Protein AF-A0AAJ1QYY1-F1 (afdb_monomer_lite)

Foldseek 3Di:
DVVVVVVVVVVVVVVVVVLVDDQQADFVQAWAKKAKLDFDDDVPLT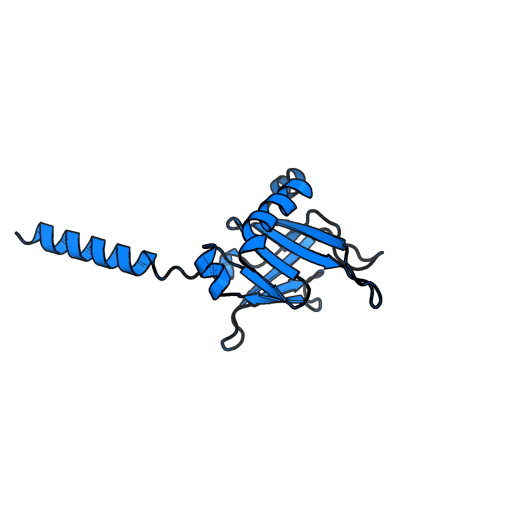ARIWTKGWDQPPNWTWMWIGRDVVHDTDIWTWDPVLCSVVVHTWTHDPFKIWTDPDSFKIKMWGFADDPPDPGGDIFMMMIGPDPVVSVVDDRVNSVVVVVVCVVVD

Sequence (153 aa):
MMKLKGLLLVLFVCALNAKAQDYFPKSDVFDGKYYSLNKMGNPGQEVKEVFLAAGSPGTTKMMTLSLTEGGMPAYFVFDEAISKKVKKAVFRNRMSMVFMYDKNSLVMVREKKERNQAEGETLVDFFSKDKAKVAAMTKEKAMEYATQYAGEF

pLDDT: mean 86.25, std 12.8, range [51.44, 98.19]

Organism: NCBI:txid985043

Structure (mmCIF, N/CA/C/O backbone):
data_AF-A0AAJ1QYY1-F1
#
_entry.id   AF-A0AAJ1QYY1-F1
#
loop_
_atom_site.group_PDB
_atom_site.id
_atom_site.type_symbol
_atom_site.label_atom_id
_atom_site.label_alt_id
_atom_site.label_comp_id
_atom_site.label_asym_id
_atom_site.label_entity_id
_atom_site.label_seq_id
_atom_site.pdbx_PDB_ins_code
_atom_site.Cartn_x
_atom_site.Cartn_y
_atom_site.Cartn_z
_atom_site.occupancy
_atom_site.B_iso_or_equiv
_atom_site.auth_seq_id
_atom_site.auth_comp_id
_atom_site.auth_asym_id
_atom_site.auth_atom_id
_atom_site.pdbx_PDB_model_num
ATOM 1 N N . MET A 1 1 ? -42.751 -4.312 30.466 1.00 51.44 1 MET A N 1
ATOM 2 C CA . MET A 1 1 ? -41.850 -3.138 30.326 1.00 51.44 1 MET A CA 1
ATOM 3 C C . MET A 1 1 ? -40.340 -3.458 30.266 1.00 51.44 1 MET A C 1
ATOM 5 O O . MET A 1 1 ? -39.580 -2.566 29.917 1.00 51.44 1 MET A O 1
ATOM 9 N N . MET A 1 2 ? -39.870 -4.692 30.536 1.00 53.22 2 MET A N 1
ATOM 10 C CA . MET A 1 2 ? -38.427 -5.041 30.501 1.00 53.22 2 MET A CA 1
ATOM 11 C C . MET A 1 2 ? -37.807 -5.159 29.093 1.00 53.22 2 MET A C 1
ATOM 13 O O . MET A 1 2 ? -36.621 -4.891 28.935 1.00 53.22 2 MET A O 1
ATOM 17 N N . LYS A 1 3 ? -38.589 -5.501 28.057 1.00 57.25 3 LYS A N 1
ATOM 18 C CA . LYS A 1 3 ? -38.065 -5.713 26.690 1.00 57.25 3 LYS A CA 1
ATOM 19 C C . LYS A 1 3 ? -37.538 -4.434 26.019 1.00 57.25 3 LYS A C 1
ATOM 21 O O . LYS A 1 3 ? -36.558 -4.497 25.287 1.00 57.25 3 LYS A O 1
ATOM 26 N N . LEU A 1 4 ? -38.142 -3.276 26.307 1.00 64.25 4 LEU A N 1
ATOM 27 C CA . LEU A 1 4 ? -37.754 -1.998 25.696 1.00 64.25 4 LEU A CA 1
ATOM 28 C C . LEU A 1 4 ? -36.453 -1.441 26.299 1.00 64.25 4 LEU A C 1
ATOM 30 O O . LEU A 1 4 ? -35.604 -0.943 25.569 1.00 64.25 4 LEU A O 1
ATOM 34 N N . LYS A 1 5 ? -36.263 -1.594 27.620 1.00 64.88 5 LYS A N 1
ATOM 35 C CA . LYS A 1 5 ? -35.036 -1.175 28.322 1.00 64.88 5 LYS A CA 1
ATOM 36 C C . LYS A 1 5 ? -33.818 -2.008 27.901 1.00 64.88 5 LYS A C 1
ATOM 38 O O . LYS A 1 5 ? -32.745 -1.447 27.715 1.00 64.88 5 LYS A O 1
ATOM 43 N N . GLY A 1 6 ? -33.995 -3.317 27.697 1.00 68.06 6 GLY A N 1
ATOM 44 C CA . GLY A 1 6 ? -32.934 -4.197 27.192 1.00 68.06 6 GLY A CA 1
ATOM 45 C C . GLY A 1 6 ? -32.531 -3.879 25.749 1.00 68.06 6 GLY A C 1
ATOM 46 O O . GLY A 1 6 ? -31.345 -3.813 25.448 1.00 68.06 6 GLY A O 1
ATOM 47 N N . LEU A 1 7 ? -33.503 -3.600 24.873 1.00 75.31 7 LEU A N 1
ATOM 48 C CA . LEU A 1 7 ? -33.235 -3.221 23.482 1.00 75.31 7 LEU A CA 1
ATOM 49 C C . LEU A 1 7 ? -32.496 -1.874 23.376 1.00 75.31 7 LEU A C 1
ATOM 51 O O . LEU A 1 7 ? -31.548 -1.753 22.606 1.00 75.31 7 LEU A O 1
ATOM 55 N N . LEU A 1 8 ? -32.883 -0.884 24.189 1.00 74.12 8 LEU A N 1
ATOM 56 C CA . LEU A 1 8 ? -32.192 0.408 24.285 1.00 74.12 8 LEU A CA 1
ATOM 57 C C . LEU A 1 8 ? -30.752 0.262 24.787 1.00 74.12 8 LEU A C 1
ATOM 59 O O . LEU A 1 8 ? -29.864 0.928 24.264 1.00 74.12 8 LEU A O 1
ATOM 63 N N . LEU A 1 9 ? -30.503 -0.636 25.745 1.00 73.81 9 LEU A N 1
ATOM 64 C CA . LEU A 1 9 ? -29.155 -0.913 26.240 1.00 73.81 9 LEU A CA 1
ATOM 65 C C . LEU A 1 9 ? -28.275 -1.552 25.154 1.00 73.81 9 LEU A C 1
ATOM 67 O O . LEU A 1 9 ? -27.138 -1.131 24.970 1.00 73.81 9 LEU A O 1
ATOM 71 N N . VAL A 1 10 ? -28.808 -2.510 24.388 1.00 73.00 10 VAL A N 1
ATOM 72 C CA . VAL A 1 10 ? -28.089 -3.132 23.262 1.00 73.00 10 VAL A CA 1
ATOM 73 C C . VAL A 1 10 ? -27.760 -2.099 22.182 1.00 73.00 10 VAL A C 1
ATOM 75 O O . VAL A 1 10 ? -26.616 -2.019 21.744 1.00 73.00 10 VAL A O 1
ATOM 78 N N . LEU A 1 11 ? -28.719 -1.248 21.805 1.00 71.38 11 LEU A N 1
ATOM 79 C CA . LEU A 1 11 ? -28.498 -0.180 20.823 1.00 71.38 11 LEU A CA 1
ATOM 80 C C . LEU A 1 11 ? -27.462 0.847 21.303 1.00 71.38 11 LEU A C 1
ATOM 82 O O . LEU A 1 11 ? -26.628 1.292 20.515 1.00 71.38 11 LEU A O 1
ATOM 86 N N . PHE A 1 12 ? -27.471 1.185 22.594 1.00 67.50 12 PHE A N 1
ATOM 87 C CA . PHE A 1 12 ? -26.507 2.111 23.186 1.00 67.50 12 PHE A CA 1
ATOM 88 C C . PHE A 1 12 ? -25.087 1.523 23.214 1.00 67.50 12 PHE A C 1
ATOM 90 O O . PHE A 1 12 ? -24.129 2.201 22.845 1.00 67.50 12 PHE A O 1
ATOM 97 N N . VAL A 1 13 ? -24.942 0.237 23.553 1.00 66.19 13 VAL A N 1
ATOM 98 C CA . VAL A 1 13 ? -23.651 -0.470 23.512 1.00 66.19 13 VAL A CA 1
ATOM 99 C C . VAL A 1 13 ? -23.140 -0.607 22.071 1.00 66.19 13 VAL A C 1
ATOM 101 O O . VAL A 1 13 ? -21.954 -0.392 21.825 1.00 66.19 13 VAL A O 1
ATOM 104 N N . CYS A 1 14 ? -24.006 -0.879 21.091 1.00 62.50 14 CYS A N 1
ATOM 105 C CA . CYS A 1 14 ? -23.619 -0.899 19.676 1.00 62.50 14 CYS A CA 1
ATOM 106 C C . CYS A 1 14 ? -23.163 0.484 19.173 1.00 62.50 14 CYS A C 1
ATOM 108 O O . CYS A 1 14 ? -22.160 0.577 18.466 1.00 62.50 14 CYS A O 1
ATOM 110 N N . ALA A 1 15 ? -23.850 1.561 19.568 1.00 61.47 15 ALA A N 1
ATOM 111 C CA . ALA A 1 15 ? -23.500 2.926 19.173 1.00 61.47 15 ALA A CA 1
ATOM 112 C C . ALA A 1 15 ? -22.154 3.393 19.759 1.00 61.47 15 ALA A C 1
ATOM 114 O O . ALA A 1 15 ? -21.386 4.069 19.072 1.00 61.47 15 ALA A O 1
ATOM 115 N N . LEU A 1 16 ? -21.840 3.001 21.000 1.00 58.69 16 LEU A N 1
ATOM 116 C CA . LEU A 1 16 ? -20.556 3.302 21.643 1.00 58.69 16 LEU A CA 1
ATOM 117 C C . LEU A 1 16 ? -19.394 2.530 21.001 1.00 58.69 16 LEU A C 1
ATOM 119 O O . LEU A 1 16 ? -18.337 3.109 20.755 1.00 58.69 16 LEU A O 1
ATOM 123 N N . ASN A 1 17 ? -19.595 1.254 20.652 1.00 56.62 17 ASN A N 1
ATOM 124 C CA . ASN A 1 17 ? -18.560 0.447 19.995 1.00 56.62 17 ASN A CA 1
ATOM 125 C C . ASN A 1 17 ? -18.287 0.884 18.546 1.00 56.62 17 ASN A C 1
ATOM 127 O O . ASN A 1 17 ? -17.149 0.808 18.092 1.00 56.62 17 ASN A O 1
ATOM 131 N N . ALA A 1 18 ? -19.281 1.432 17.837 1.00 55.34 18 ALA A N 1
ATOM 132 C CA . ALA A 1 18 ? -19.076 1.993 16.498 1.00 55.34 18 ALA A CA 1
ATOM 133 C C . ALA A 1 18 ? -18.112 3.200 16.482 1.00 55.34 18 ALA A C 1
ATOM 135 O O . ALA A 1 18 ? -17.517 3.507 15.451 1.00 55.34 18 ALA A O 1
ATOM 136 N N . LYS A 1 19 ? -17.935 3.893 17.618 1.00 54.44 19 LYS A N 1
ATOM 137 C CA . LYS A 1 19 ? -17.009 5.032 17.758 1.00 54.44 19 LYS A CA 1
ATOM 138 C C . LYS A 1 19 ? -15.573 4.618 18.102 1.00 54.44 19 LYS A C 1
ATOM 140 O O . LYS A 1 19 ? -14.675 5.441 17.950 1.00 54.44 19 LYS A O 1
ATOM 145 N N . ALA A 1 20 ? -15.348 3.369 18.510 1.00 60.34 20 ALA A N 1
ATOM 146 C CA . ALA A 1 20 ? -14.035 2.824 18.861 1.00 60.34 20 ALA A CA 1
ATOM 147 C C . ALA A 1 20 ? -13.423 1.978 17.729 1.00 60.34 20 ALA A C 1
ATOM 149 O O . ALA A 1 20 ? -12.665 1.045 17.985 1.00 60.34 20 ALA A O 1
ATOM 150 N N . GLN A 1 21 ? -13.772 2.270 16.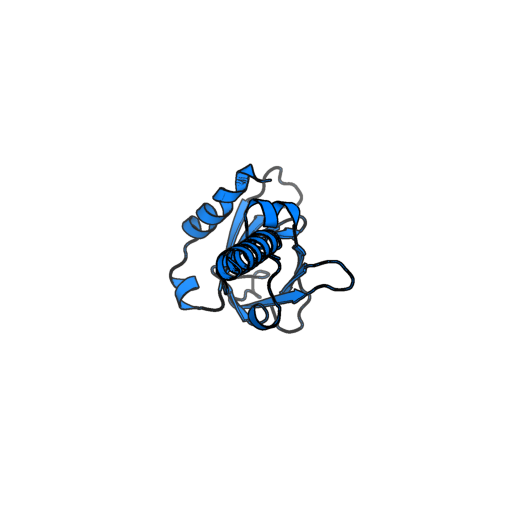471 1.00 70.69 21 GLN A N 1
ATOM 151 C CA . GLN A 1 21 ? -13.222 1.547 15.330 1.00 70.69 21 GLN A CA 1
ATOM 152 C C . GLN A 1 21 ? -11.710 1.797 15.227 1.00 70.69 21 GLN A C 1
ATOM 154 O O . GLN A 1 21 ? -11.273 2.903 14.906 1.00 70.69 21 GLN A O 1
ATOM 159 N N . ASP A 1 22 ? -10.917 0.760 15.505 1.00 83.38 22 ASP A N 1
ATOM 160 C CA . ASP A 1 22 ? -9.484 0.751 15.225 1.00 83.38 22 ASP A CA 1
ATOM 161 C C . ASP A 1 22 ? -9.288 0.546 13.722 1.00 83.38 22 ASP A C 1
ATOM 163 O O . ASP A 1 22 ? -9.679 -0.478 13.160 1.00 83.38 22 ASP A O 1
ATOM 167 N N . TYR A 1 23 ? -8.730 1.555 13.059 1.00 90.94 23 TYR A N 1
ATOM 168 C CA . TYR A 1 23 ? -8.451 1.505 11.625 1.00 90.94 23 TYR A CA 1
ATOM 169 C C . TYR A 1 23 ? -7.124 0.815 11.312 1.00 90.94 23 TYR A C 1
ATOM 171 O O . TYR A 1 23 ? -6.824 0.603 10.140 1.00 90.94 23 TYR A O 1
ATOM 179 N N . PHE A 1 24 ? -6.330 0.464 12.326 1.00 93.00 24 PHE A N 1
ATOM 180 C CA . PHE A 1 24 ? -5.107 -0.293 12.119 1.00 93.00 24 PHE A CA 1
ATOM 181 C C . PHE A 1 24 ? -5.437 -1.711 11.618 1.00 93.00 24 PHE A C 1
ATOM 183 O O . PHE A 1 24 ? -6.282 -2.390 12.211 1.00 93.00 24 PHE A O 1
ATOM 190 N N . PRO A 1 25 ? -4.814 -2.177 10.522 1.00 92.06 25 PRO A N 1
ATOM 191 C CA . PRO A 1 25 ? -5.124 -3.479 9.959 1.00 92.06 25 PRO A CA 1
ATOM 192 C C . PRO A 1 25 ? -4.613 -4.605 10.863 1.00 92.06 25 PRO A C 1
ATOM 194 O O . PRO A 1 25 ? -3.576 -4.490 11.516 1.00 92.06 25 PRO A O 1
ATOM 197 N N . LYS A 1 26 ? -5.344 -5.721 10.880 1.00 89.44 26 LYS A N 1
ATOM 198 C CA . LYS A 1 26 ? -4.917 -6.938 11.576 1.00 89.44 26 LYS A CA 1
ATOM 199 C C . LYS A 1 26 ? -3.928 -7.712 10.705 1.00 89.44 26 LYS A C 1
ATOM 201 O O . LYS A 1 26 ? -4.184 -7.897 9.513 1.00 89.44 26 LYS A O 1
ATOM 206 N N . SER A 1 27 ? -2.820 -8.150 11.296 1.00 87.12 27 SER A N 1
ATOM 207 C CA . SER A 1 27 ? -1.704 -8.789 10.585 1.00 87.12 27 SER A CA 1
ATOM 208 C C . SER A 1 27 ? -2.099 -10.085 9.873 1.00 87.12 27 SER A C 1
ATOM 210 O O . SER A 1 27 ? -1.693 -10.308 8.739 1.00 87.12 27 SER A O 1
ATOM 212 N N . ASP A 1 28 ? -2.968 -10.899 10.474 1.00 87.38 28 ASP A N 1
ATOM 213 C CA . ASP A 1 28 ? -3.480 -12.157 9.908 1.00 87.38 28 ASP A CA 1
ATOM 214 C C . ASP A 1 28 ? -4.144 -11.994 8.529 1.00 87.38 28 ASP A C 1
ATOM 216 O O . ASP A 1 28 ? -4.054 -12.875 7.674 1.00 87.38 28 ASP A O 1
ATOM 220 N N . VAL A 1 29 ? -4.792 -10.852 8.297 1.00 88.75 29 VAL A N 1
ATOM 221 C CA . VAL A 1 29 ? -5.421 -10.516 7.015 1.00 88.75 29 VAL A CA 1
ATOM 222 C C . VAL A 1 29 ? -4.497 -9.673 6.142 1.00 88.75 29 VAL A C 1
ATOM 224 O O . VAL A 1 29 ? -4.488 -9.829 4.919 1.00 88.75 29 VAL A O 1
ATOM 227 N N . PHE A 1 30 ? -3.732 -8.769 6.746 1.00 94.69 30 PHE A N 1
ATOM 228 C CA . PHE A 1 30 ? -2.938 -7.775 6.037 1.00 94.69 30 PHE A CA 1
ATOM 229 C C . PHE A 1 30 ? -1.647 -8.344 5.458 1.00 94.69 30 PHE A C 1
ATOM 231 O O . PHE A 1 30 ? -1.343 -8.092 4.291 1.00 94.69 30 PHE A O 1
ATOM 238 N N . ASP A 1 31 ? -0.921 -9.142 6.230 1.00 95.75 31 ASP A N 1
ATOM 239 C CA . ASP A 1 31 ? 0.458 -9.498 5.929 1.00 95.75 31 ASP A CA 1
ATOM 240 C C . ASP A 1 31 ? 0.567 -10.383 4.682 1.00 95.75 31 ASP A C 1
ATOM 242 O O . ASP A 1 31 ? -0.346 -11.139 4.327 1.00 95.75 31 ASP A O 1
ATOM 246 N N . GLY A 1 32 ? 1.696 -10.279 3.988 1.00 95.56 32 GLY A N 1
ATOM 247 C CA . GLY A 1 32 ? 2.065 -11.163 2.890 1.00 95.56 32 GLY A CA 1
ATOM 248 C C . GLY A 1 32 ? 2.383 -10.427 1.597 1.00 95.56 32 GLY A C 1
ATOM 249 O O . GLY A 1 32 ? 2.791 -9.266 1.588 1.00 95.56 32 GLY A O 1
ATOM 250 N N . LYS A 1 33 ? 2.233 -11.147 0.485 1.00 97.12 33 LYS A N 1
ATOM 251 C CA . LYS A 1 33 ? 2.658 -10.697 -0.840 1.00 97.12 33 LYS A CA 1
ATOM 252 C C . LYS A 1 33 ? 1.584 -9.870 -1.545 1.00 97.12 33 LYS A C 1
ATOM 254 O O . LYS A 1 33 ? 0.424 -10.273 -1.598 1.00 97.12 33 LYS A O 1
ATOM 259 N N . TYR A 1 34 ? 1.998 -8.757 -2.140 1.00 97.94 34 TYR A N 1
ATOM 260 C CA . TYR A 1 34 ? 1.167 -7.841 -2.917 1.00 97.94 34 TYR A CA 1
ATOM 261 C C . TYR A 1 34 ? 1.773 -7.614 -4.299 1.00 97.94 34 TYR A C 1
ATOM 263 O O . TYR A 1 34 ? 2.988 -7.504 -4.445 1.00 97.94 34 TYR A O 1
ATOM 271 N N . TYR A 1 35 ? 0.917 -7.490 -5.306 1.00 98.12 35 TYR A N 1
ATOM 272 C CA . TYR A 1 35 ? 1.284 -7.057 -6.650 1.00 98.12 35 TYR A CA 1
ATOM 273 C C . TYR A 1 35 ? 1.255 -5.527 -6.720 1.00 98.12 35 TYR A C 1
ATOM 275 O O . TYR A 1 35 ? 0.349 -4.914 -6.158 1.00 98.12 35 TYR A O 1
ATOM 283 N N . SER A 1 36 ? 2.220 -4.924 -7.413 1.00 97.62 36 SER A N 1
ATOM 284 C CA . SER A 1 36 ? 2.361 -3.471 -7.581 1.00 97.62 36 SER A CA 1
ATOM 285 C C . SER A 1 36 ? 2.010 -3.019 -9.006 1.00 97.62 36 SER A C 1
ATOM 287 O O . SER A 1 36 ? 2.373 -3.658 -10.005 1.00 97.62 36 SER A O 1
ATOM 289 N N . LEU A 1 37 ? 1.319 -1.881 -9.105 1.00 97.00 37 LEU A N 1
ATOM 290 C CA . LEU A 1 37 ? 1.011 -1.207 -10.367 1.00 97.00 37 LEU A CA 1
ATOM 291 C C . LEU A 1 37 ? 2.279 -0.723 -11.072 1.00 97.00 37 LEU A C 1
ATOM 293 O O . LEU A 1 37 ? 2.368 -0.813 -12.298 1.00 97.00 37 LEU A O 1
ATOM 297 N N . ASN A 1 38 ? 3.291 -0.273 -10.335 1.00 93.50 38 ASN A N 1
ATOM 298 C CA . ASN A 1 38 ? 4.576 0.147 -10.885 1.00 93.50 38 ASN A CA 1
ATOM 299 C C . ASN A 1 38 ? 5.643 -0.938 -10.726 1.00 93.50 38 ASN A C 1
ATOM 301 O O . ASN A 1 38 ? 5.397 -2.022 -10.213 1.00 93.50 38 ASN A O 1
ATOM 305 N N . LYS A 1 39 ? 6.817 -0.703 -11.300 1.00 92.81 39 LYS A N 1
ATOM 306 C CA . LYS A 1 39 ? 8.016 -1.452 -10.937 1.00 92.81 39 LYS A CA 1
ATOM 307 C C . LYS A 1 39 ? 8.626 -0.788 -9.702 1.00 92.81 39 LYS A C 1
ATOM 309 O O . LYS A 1 39 ? 8.740 0.436 -9.664 1.00 92.81 39 LYS A O 1
ATOM 314 N N . MET A 1 40 ? 8.996 -1.587 -8.711 1.00 90.31 40 MET A N 1
ATOM 315 C CA . MET A 1 40 ? 9.518 -1.132 -7.424 1.00 90.31 40 MET A CA 1
ATOM 316 C C . MET A 1 40 ? 10.989 -1.511 -7.276 1.00 90.31 40 MET A C 1
ATOM 318 O O . MET A 1 40 ? 11.383 -2.594 -7.683 1.00 90.31 40 MET A O 1
ATOM 322 N N . GLY A 1 41 ? 11.793 -0.644 -6.664 1.00 85.94 41 GLY A N 1
ATOM 323 C CA . GLY A 1 41 ? 13.229 -0.867 -6.474 1.00 85.94 41 GLY A CA 1
ATOM 324 C C . GLY A 1 41 ? 14.115 -0.035 -7.395 1.00 85.94 41 GLY A C 1
ATOM 325 O O . GLY A 1 41 ? 13.646 0.868 -8.089 1.00 85.94 41 GLY A O 1
ATO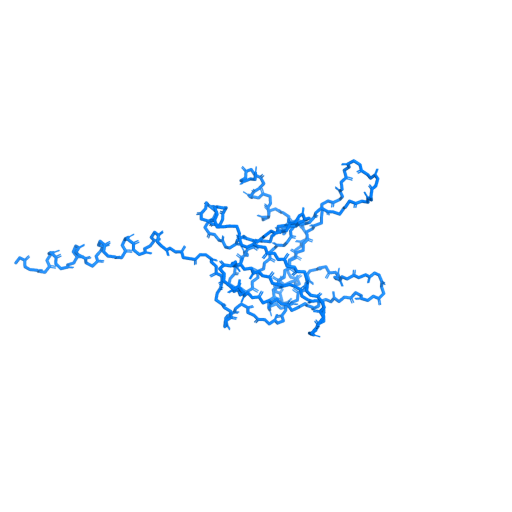M 326 N N . ASN A 1 42 ? 15.415 -0.314 -7.337 1.00 83.19 42 ASN A N 1
ATOM 327 C CA . ASN A 1 42 ? 16.422 0.377 -8.137 1.00 83.19 42 ASN A CA 1
ATOM 328 C C . ASN A 1 42 ? 16.417 -0.135 -9.587 1.00 83.19 42 ASN A C 1
ATOM 330 O O . ASN A 1 42 ? 16.072 -1.300 -9.811 1.00 83.19 42 ASN A O 1
ATOM 334 N N . PRO A 1 43 ? 16.849 0.684 -10.566 1.00 82.56 43 PRO A N 1
ATOM 335 C CA . PRO A 1 43 ? 17.014 0.237 -11.947 1.00 82.56 43 PRO A CA 1
ATOM 336 C C . PRO A 1 43 ? 17.831 -1.061 -12.029 1.00 82.56 43 PRO A C 1
ATOM 338 O O . PRO A 1 43 ? 18.899 -1.166 -11.429 1.00 82.56 43 PRO A O 1
ATOM 341 N N . GLY A 1 44 ? 17.316 -2.063 -12.745 1.00 84.69 44 GLY A N 1
ATOM 342 C CA . GLY A 1 44 ? 17.946 -3.385 -12.879 1.00 84.69 44 GLY A CA 1
ATOM 343 C C . GLY A 1 44 ? 17.635 -4.392 -11.760 1.00 84.69 44 GLY A C 1
ATOM 344 O O . GLY A 1 44 ? 17.899 -5.577 -11.935 1.00 84.69 44 GLY A O 1
ATOM 345 N N . GLN A 1 45 ? 17.025 -3.964 -10.649 1.00 86.56 45 GLN A N 1
ATOM 346 C CA . GLN A 1 45 ? 16.558 -4.826 -9.544 1.00 86.56 45 GLN A CA 1
ATOM 347 C C . GLN A 1 45 ? 15.060 -4.634 -9.278 1.00 86.56 45 GLN A C 1
ATOM 349 O O . GLN A 1 45 ? 14.565 -4.749 -8.159 1.00 86.56 45 GLN A O 1
ATOM 354 N N . GLU A 1 46 ? 14.345 -4.266 -10.331 1.00 92.94 46 GLU A N 1
ATOM 355 C CA . GLU A 1 46 ? 12.955 -3.869 -10.263 1.00 92.94 46 GLU A CA 1
ATOM 356 C C . GLU A 1 46 ? 12.042 -5.082 -10.055 1.00 92.94 46 GLU A C 1
ATOM 358 O O . GLU A 1 46 ? 12.093 -6.049 -10.815 1.00 92.94 46 GLU A O 1
ATOM 363 N N . VAL A 1 47 ? 11.142 -4.998 -9.081 1.00 93.88 47 VAL A N 1
ATOM 364 C CA . VAL A 1 47 ? 10.158 -6.038 -8.770 1.00 93.88 47 VAL A CA 1
ATOM 365 C C . VAL A 1 47 ? 8.731 -5.542 -8.989 1.00 93.88 47 VAL A C 1
ATOM 367 O O . VAL A 1 47 ? 8.433 -4.351 -8.902 1.00 93.88 47 VAL A O 1
ATOM 370 N N . LYS A 1 48 ? 7.832 -6.480 -9.292 1.00 95.88 48 LYS A N 1
ATOM 371 C CA . LYS A 1 48 ? 6.379 -6.256 -9.412 1.00 95.88 48 LYS A CA 1
ATOM 372 C C . LYS A 1 48 ? 5.589 -6.804 -8.229 1.00 95.88 48 LYS A C 1
ATOM 374 O O . LYS A 1 48 ? 4.374 -6.632 -8.165 1.00 95.88 48 LYS A O 1
ATOM 379 N N . GLU A 1 49 ? 6.283 -7.467 -7.318 1.00 97.00 49 GLU A N 1
ATOM 380 C CA . GLU A 1 49 ? 5.735 -8.094 -6.129 1.00 97.00 49 GLU A CA 1
ATOM 381 C C . GLU A 1 49 ? 6.512 -7.558 -4.929 1.00 97.00 49 GLU A C 1
ATOM 383 O O . GLU A 1 49 ? 7.731 -7.425 -4.993 1.00 97.00 49 GLU A O 1
ATOM 388 N N . VAL A 1 50 ? 5.799 -7.210 -3.864 1.00 96.56 50 VAL A N 1
ATOM 389 C CA . VAL A 1 50 ? 6.370 -6.700 -2.614 1.00 96.56 50 VAL A CA 1
ATOM 390 C C . VAL A 1 50 ? 5.738 -7.426 -1.436 1.00 96.56 50 VAL A C 1
ATOM 392 O O . VAL A 1 50 ? 4.659 -8.010 -1.557 1.00 96.56 50 VAL A O 1
ATOM 395 N N . PHE A 1 51 ? 6.392 -7.364 -0.286 1.00 97.25 51 PHE A N 1
ATOM 396 C CA . PHE A 1 51 ? 5.896 -7.937 0.956 1.00 97.25 51 PHE A CA 1
ATOM 397 C C . PHE A 1 51 ? 5.509 -6.812 1.897 1.00 97.25 51 PHE A C 1
ATOM 399 O O . PHE A 1 51 ? 6.331 -5.943 2.194 1.00 97.25 51 PHE A O 1
ATOM 406 N N . LEU A 1 52 ? 4.255 -6.830 2.339 1.00 96.69 52 LEU A N 1
ATOM 407 C CA . LEU A 1 52 ? 3.737 -5.891 3.320 1.00 96.69 52 LEU A CA 1
ATOM 408 C C . LEU A 1 52 ? 3.448 -6.632 4.616 1.00 96.69 52 LEU A C 1
ATOM 410 O O . LEU A 1 52 ? 2.927 -7.747 4.584 1.00 96.69 52 LEU A O 1
ATOM 414 N N . ALA A 1 53 ? 3.756 -6.001 5.741 1.00 95.69 53 ALA A N 1
ATOM 415 C CA . ALA A 1 53 ? 3.334 -6.476 7.050 1.00 95.69 53 ALA A CA 1
ATOM 416 C C . ALA A 1 53 ? 2.909 -5.303 7.931 1.00 95.69 53 ALA A C 1
ATOM 418 O O . ALA A 1 53 ? 3.409 -4.189 7.767 1.00 95.69 53 ALA A O 1
ATOM 419 N N . ALA A 1 54 ? 1.988 -5.545 8.855 1.00 95.12 54 ALA A N 1
ATOM 420 C CA . ALA A 1 54 ? 1.564 -4.580 9.858 1.00 95.12 54 ALA A CA 1
ATOM 421 C C . ALA A 1 54 ? 1.864 -5.116 11.258 1.00 95.12 54 ALA A C 1
ATOM 423 O O . ALA A 1 54 ? 1.609 -6.274 11.575 1.00 95.12 54 ALA A O 1
ATOM 424 N N . GLY A 1 55 ? 2.390 -4.258 12.127 1.00 93.81 55 GLY A N 1
ATOM 425 C CA . GLY A 1 55 ? 2.719 -4.646 13.491 1.00 93.81 55 GLY A CA 1
ATOM 426 C C . GLY A 1 55 ? 2.849 -3.466 14.437 1.00 93.81 55 GLY A C 1
ATOM 427 O O . GLY A 1 55 ? 2.884 -2.306 14.028 1.00 93.81 55 GLY A O 1
ATOM 428 N N . SER A 1 56 ? 2.941 -3.791 15.722 1.00 91.94 56 SER A N 1
ATOM 429 C CA . SER A 1 56 ? 3.076 -2.819 16.806 1.00 91.94 56 SER A CA 1
ATOM 430 C C . SER A 1 56 ? 4.317 -3.139 17.644 1.00 91.94 56 SER A C 1
ATOM 432 O O . SER A 1 56 ? 4.174 -3.630 18.764 1.00 91.94 56 SER A O 1
ATOM 434 N N . PRO A 1 57 ? 5.547 -2.956 17.126 1.00 86.06 57 PRO A N 1
ATOM 435 C CA . PRO A 1 57 ? 6.744 -3.101 17.947 1.00 86.06 57 PRO A CA 1
ATOM 436 C C . PRO A 1 57 ? 6.713 -2.081 19.096 1.00 86.06 57 PRO A C 1
ATOM 438 O O . PRO A 1 57 ? 6.708 -0.865 18.883 1.00 86.06 57 PRO A O 1
ATOM 441 N N . GLY A 1 58 ? 6.655 -2.590 20.328 1.00 88.19 58 GLY A N 1
ATOM 442 C CA . GLY A 1 58 ? 6.380 -1.773 21.508 1.00 88.19 58 GLY A CA 1
ATOM 443 C C . GLY A 1 58 ? 4.972 -1.178 21.444 1.00 88.19 58 GLY A C 1
ATOM 444 O O . GLY A 1 58 ? 3.983 -1.904 21.468 1.00 88.19 58 GLY A O 1
ATOM 445 N N . THR A 1 59 ? 4.879 0.150 21.368 1.00 87.75 59 THR A N 1
ATOM 446 C CA . THR A 1 59 ? 3.605 0.887 21.270 1.00 87.75 59 THR A CA 1
ATOM 447 C C . THR A 1 59 ? 3.380 1.531 19.901 1.00 87.75 59 THR A C 1
ATOM 449 O O . THR A 1 59 ? 2.307 2.078 19.647 1.00 87.75 59 THR A O 1
ATOM 452 N N . THR A 1 60 ? 4.360 1.462 18.998 1.00 92.69 60 THR A N 1
ATOM 453 C CA . THR A 1 60 ? 4.296 2.147 17.704 1.00 92.69 60 THR A CA 1
ATOM 454 C C . THR A 1 60 ? 3.660 1.244 16.661 1.00 92.69 60 THR A C 1
ATOM 456 O O . THR A 1 60 ? 4.291 0.316 16.166 1.00 92.69 60 THR A O 1
ATOM 459 N N . LYS A 1 61 ? 2.420 1.551 16.282 1.00 95.81 61 LYS A N 1
ATOM 460 C CA . LYS A 1 61 ? 1.726 0.927 15.150 1.00 95.81 61 LYS A CA 1
ATOM 461 C C . LYS A 1 61 ? 2.395 1.324 13.828 1.00 95.81 61 LYS A C 1
ATOM 463 O O . LYS A 1 61 ? 2.551 2.513 13.545 1.00 95.81 61 LYS A O 1
ATOM 468 N N . MET A 1 62 ? 2.776 0.351 13.004 1.00 96.38 62 MET A N 1
ATOM 469 C CA . MET A 1 62 ? 3.451 0.599 11.726 1.00 96.38 62 MET A CA 1
ATOM 470 C C . MET A 1 62 ? 3.176 -0.473 10.669 1.00 96.38 62 MET A C 1
ATOM 472 O O . MET A 1 62 ? 2.739 -1.580 10.976 1.00 96.38 62 MET A O 1
ATOM 476 N N . MET A 1 63 ? 3.476 -0.118 9.423 1.00 96.62 63 MET A N 1
ATOM 477 C CA . MET A 1 63 ? 3.544 -1.006 8.269 1.00 96.62 63 MET A CA 1
ATOM 478 C C . MET A 1 63 ? 4.991 -1.086 7.769 1.00 96.62 63 MET A C 1
ATOM 480 O O . MET A 1 63 ? 5.709 -0.082 7.776 1.00 96.62 63 MET A O 1
ATOM 484 N N . THR A 1 64 ? 5.405 -2.254 7.290 1.00 96.31 64 THR A N 1
ATOM 485 C CA . THR A 1 64 ? 6.655 -2.452 6.554 1.00 96.31 64 THR A CA 1
ATOM 486 C C . THR A 1 64 ? 6.389 -2.774 5.088 1.00 96.31 64 THR A C 1
ATOM 488 O O . THR A 1 64 ? 5.378 -3.387 4.752 1.00 96.31 64 THR A O 1
ATOM 491 N N . LEU A 1 65 ? 7.305 -2.357 4.212 1.00 96.19 65 LEU A N 1
ATOM 492 C CA . LEU A 1 65 ? 7.350 -2.750 2.803 1.00 96.19 65 LEU A CA 1
ATOM 493 C C . LEU A 1 65 ? 8.750 -3.254 2.469 1.00 96.19 65 LEU A C 1
ATOM 495 O O . LEU A 1 65 ? 9.703 -2.475 2.510 1.00 96.19 65 LEU A O 1
ATOM 499 N N . SER A 1 66 ? 8.862 -4.520 2.077 1.00 95.69 66 SER A N 1
ATOM 500 C CA . SER A 1 66 ? 10.101 -5.114 1.565 1.00 95.69 66 SER A CA 1
ATOM 501 C C . SER A 1 66 ? 9.955 -5.489 0.092 1.00 95.69 66 SER A C 1
ATOM 503 O O . SER A 1 66 ? 8.928 -6.017 -0.333 1.00 95.69 66 SER A O 1
ATOM 505 N N . LEU A 1 67 ? 10.999 -5.230 -0.698 1.00 94.50 67 LEU A N 1
ATOM 506 C CA . LEU A 1 67 ? 11.046 -5.604 -2.120 1.00 94.50 67 LEU A CA 1
ATOM 507 C C . LEU A 1 67 ? 11.297 -7.104 -2.320 1.00 94.50 67 LEU A C 1
ATOM 509 O O . LEU A 1 67 ? 10.872 -7.683 -3.312 1.00 94.50 67 LEU A O 1
ATOM 513 N N . THR A 1 68 ? 11.979 -7.730 -1.366 1.00 90.25 68 THR A N 1
ATOM 514 C CA . THR A 1 68 ? 12.258 -9.164 -1.330 1.00 90.25 68 THR A CA 1
ATOM 515 C C . THR A 1 68 ? 11.922 -9.701 0.051 1.00 90.25 68 THR A C 1
ATOM 517 O O . THR A 1 68 ? 11.975 -8.968 1.043 1.00 90.25 68 THR A O 1
ATOM 520 N N . GLU A 1 69 ? 11.605 -10.986 0.135 1.00 84.81 69 GLU A N 1
ATOM 521 C CA . GLU A 1 69 ? 11.431 -11.656 1.420 1.00 84.81 69 GLU A CA 1
ATOM 522 C C . GLU A 1 69 ? 12.730 -11.551 2.241 1.00 84.81 69 GLU A C 1
ATOM 524 O O . GLU A 1 69 ? 13.825 -11.741 1.711 1.00 84.81 69 GLU A O 1
ATOM 529 N N . GLY A 1 70 ? 12.625 -11.136 3.507 1.00 80.00 70 GLY A N 1
ATOM 530 C CA . GLY A 1 70 ? 13.782 -10.887 4.380 1.00 80.00 70 GLY A CA 1
ATOM 531 C C . GLY A 1 70 ? 14.644 -9.661 4.029 1.00 80.00 70 GLY A C 1
ATOM 532 O O . GLY A 1 70 ? 15.615 -9.387 4.731 1.00 80.00 70 GLY A O 1
ATOM 533 N N . GLY A 1 71 ? 14.311 -8.905 2.975 1.00 85.00 71 GLY A N 1
ATOM 534 C CA . GLY A 1 71 ? 15.020 -7.676 2.607 1.00 85.00 71 GLY A CA 1
ATOM 535 C C . GLY A 1 71 ? 14.755 -6.525 3.583 1.00 85.00 71 GLY A C 1
ATOM 536 O O . GLY A 1 71 ? 13.715 -6.497 4.246 1.00 85.00 71 GLY A O 1
ATOM 537 N N . MET A 1 72 ? 15.673 -5.549 3.637 1.00 90.44 72 MET A N 1
ATOM 538 C CA . MET A 1 72 ? 15.535 -4.365 4.494 1.00 90.44 72 MET A CA 1
ATOM 539 C C . MET A 1 72 ? 14.234 -3.611 4.158 1.00 90.44 72 MET A C 1
ATOM 541 O O . MET A 1 72 ? 14.091 -3.133 3.029 1.00 90.44 72 MET A O 1
ATOM 545 N N . PRO A 1 73 ? 13.285 -3.498 5.104 1.00 93.88 73 PRO A N 1
ATOM 546 C CA . PRO A 1 73 ? 12.006 -2.870 4.826 1.00 93.88 73 PRO A CA 1
ATOM 547 C C . PRO A 1 73 ? 12.089 -1.344 4.883 1.00 93.88 73 PRO A C 1
ATOM 549 O O . PRO A 1 73 ? 12.835 -0.761 5.673 1.00 93.88 73 PRO A O 1
ATOM 552 N N . ALA A 1 74 ? 11.222 -0.693 4.114 1.00 93.62 74 ALA A N 1
ATOM 553 C CA . ALA A 1 74 ? 10.778 0.660 4.405 1.00 93.62 74 ALA A CA 1
ATOM 554 C C . ALA A 1 74 ? 9.705 0.618 5.504 1.00 93.62 74 ALA A C 1
ATOM 556 O O . ALA A 1 74 ? 8.788 -0.200 5.443 1.00 93.62 74 ALA A O 1
ATOM 557 N N . TYR A 1 75 ? 9.804 1.515 6.484 1.00 95.31 75 TYR A N 1
ATOM 558 C CA . TYR A 1 75 ? 8.864 1.615 7.602 1.00 95.31 75 TYR A CA 1
ATOM 559 C C . TYR A 1 75 ? 7.926 2.805 7.416 1.00 95.31 75 TYR A C 1
ATOM 561 O O . TYR A 1 75 ? 8.357 3.883 6.997 1.00 95.31 75 TYR A O 1
ATOM 569 N N . PHE A 1 76 ? 6.658 2.618 7.771 1.00 96.31 76 PHE A N 1
ATOM 570 C CA . PHE A 1 76 ? 5.622 3.643 7.717 1.00 96.31 76 PHE A CA 1
ATOM 571 C C . PHE A 1 76 ? 4.835 3.625 9.026 1.00 96.31 76 PHE A C 1
ATOM 573 O O . PHE A 1 76 ? 4.260 2.606 9.398 1.00 96.31 76 PHE A O 1
ATOM 580 N N . VAL A 1 77 ? 4.800 4.749 9.732 1.00 96.88 77 VAL A N 1
ATOM 581 C CA . VAL A 1 77 ? 4.087 4.888 11.006 1.00 96.88 77 VAL A CA 1
ATOM 582 C C . VAL A 1 77 ? 2.604 5.098 10.735 1.00 96.88 77 VAL A C 1
ATOM 584 O O . VAL A 1 77 ? 2.240 5.861 9.842 1.00 96.88 77 VAL A O 1
ATOM 587 N N . PHE A 1 78 ? 1.751 4.427 11.503 1.00 96.50 78 PHE A N 1
ATOM 588 C CA . PHE A 1 78 ? 0.308 4.624 11.455 1.00 96.50 78 PHE A CA 1
ATOM 589 C C . PHE A 1 78 ? -0.064 6.027 11.948 1.00 96.50 78 PHE A C 1
ATOM 591 O O . PHE A 1 78 ? 0.276 6.412 13.066 1.00 96.50 78 PHE A O 1
ATOM 598 N N . ASP A 1 79 ? -0.782 6.784 11.124 1.00 93.69 79 ASP A N 1
ATOM 599 C CA . ASP A 1 79 ? -1.282 8.104 11.487 1.00 93.69 79 ASP A CA 1
ATOM 600 C C . ASP A 1 79 ? -2.700 7.989 12.045 1.00 93.69 79 ASP A C 1
ATOM 602 O O . ASP A 1 79 ? -3.683 7.964 11.304 1.00 93.69 79 ASP A O 1
ATOM 606 N N . GLU A 1 80 ? -2.816 7.878 13.366 1.00 92.19 80 GLU A N 1
ATOM 607 C CA . GLU A 1 80 ? -4.104 7.666 14.028 1.00 92.19 80 GLU A CA 1
ATOM 608 C C . GLU A 1 80 ? -5.070 8.847 13.845 1.00 92.19 80 GLU A C 1
ATOM 610 O O . GLU A 1 80 ? -6.277 8.635 13.699 1.00 92.19 80 GLU A O 1
ATOM 615 N N . ALA A 1 81 ? -4.558 10.081 13.828 1.00 90.00 81 ALA A N 1
ATOM 616 C CA . ALA A 1 81 ? -5.380 11.281 13.715 1.00 90.00 81 ALA A CA 1
ATOM 617 C C . ALA A 1 81 ? -6.039 11.355 12.334 1.00 90.00 81 ALA A C 1
ATOM 619 O O . ALA A 1 81 ? -7.267 11.453 12.234 1.00 90.00 81 ALA A O 1
ATOM 620 N N . ILE A 1 82 ? -5.234 11.212 11.277 1.00 90.50 82 ILE A N 1
ATOM 621 C CA . ILE A 1 82 ? -5.733 11.194 9.902 1.00 90.50 82 ILE A CA 1
ATOM 622 C C . ILE A 1 82 ? -6.614 9.962 9.697 1.00 90.50 82 ILE A C 1
ATOM 624 O O . ILE A 1 82 ? -7.730 10.091 9.199 1.00 90.50 82 ILE A O 1
ATOM 628 N N . SER A 1 83 ? -6.185 8.784 10.163 1.00 92.62 83 SER A N 1
ATOM 629 C CA . SER A 1 83 ? -6.948 7.543 9.985 1.00 92.62 83 SER A CA 1
ATOM 630 C C . SER A 1 83 ? -8.360 7.624 10.565 1.00 92.62 83 SER A C 1
ATOM 632 O O . SER A 1 83 ? -9.316 7.166 9.939 1.00 92.62 83 SER A O 1
ATOM 634 N N . LYS A 1 84 ? -8.521 8.251 11.740 1.00 90.75 84 LYS A N 1
ATOM 635 C CA . LYS A 1 84 ? -9.838 8.502 12.345 1.00 90.75 84 LYS A CA 1
ATOM 636 C C . LYS A 1 84 ? -10.669 9.492 11.535 1.00 90.75 84 LYS A C 1
ATOM 638 O O . LYS A 1 84 ? -11.872 9.277 11.382 1.00 90.75 84 LYS A O 1
ATOM 643 N N . LYS A 1 85 ? -10.043 10.553 11.021 1.00 88.62 85 LYS A N 1
ATOM 644 C CA . LYS A 1 85 ? -10.703 11.597 10.227 1.00 88.62 85 LYS A CA 1
ATOM 645 C C . LYS A 1 85 ? -11.237 11.037 8.905 1.00 88.62 85 LYS A C 1
ATOM 647 O O . LYS A 1 85 ? -12.420 11.186 8.609 1.00 88.62 85 LYS A O 1
ATOM 652 N N . VAL A 1 86 ? -10.398 10.297 8.176 1.00 89.12 86 VAL A N 1
ATOM 653 C CA . VAL A 1 86 ? -10.724 9.722 6.856 1.00 89.12 86 VAL A CA 1
ATOM 654 C C . VAL A 1 86 ? -11.339 8.317 6.922 1.00 89.12 86 VAL A C 1
ATOM 656 O O . VAL A 1 86 ? -11.685 7.736 5.892 1.00 89.12 86 VAL A O 1
ATOM 659 N N . LYS A 1 87 ? -11.488 7.771 8.136 1.00 90.94 87 LYS A N 1
ATOM 660 C CA . LYS A 1 87 ? -12.084 6.463 8.449 1.00 90.94 87 LYS A CA 1
ATOM 661 C C . LYS A 1 87 ? -11.445 5.280 7.707 1.00 90.94 87 LYS A C 1
ATOM 663 O O . LYS A 1 87 ? -12.140 4.399 7.200 1.00 90.94 87 LYS A O 1
ATOM 668 N N . LYS A 1 88 ? -10.116 5.261 7.626 1.00 91.38 88 LYS A N 1
ATOM 669 C CA . LYS A 1 88 ? -9.313 4.194 6.998 1.00 91.38 88 LYS A CA 1
ATOM 670 C C . LYS A 1 88 ? -7.891 4.221 7.530 1.00 91.38 88 LYS A C 1
ATOM 672 O O . LYS A 1 88 ? -7.470 5.244 8.048 1.00 91.38 88 LYS A O 1
ATOM 677 N N . ALA A 1 89 ? -7.145 3.129 7.382 1.00 94.69 89 ALA A N 1
ATOM 678 C CA . ALA A 1 89 ? -5.746 3.138 7.788 1.00 94.69 89 ALA A CA 1
ATOM 679 C C . ALA A 1 89 ? -4.921 4.042 6.868 1.00 94.69 89 ALA A C 1
ATOM 681 O O . ALA A 1 89 ? -4.965 3.896 5.641 1.00 94.69 89 ALA A O 1
ATOM 682 N N . VAL A 1 90 ? -4.161 4.940 7.484 1.00 94.94 90 VAL A N 1
ATOM 683 C CA . VAL A 1 90 ? -3.168 5.784 6.831 1.00 94.94 90 VAL A CA 1
ATOM 684 C C . VAL A 1 90 ? -1.825 5.543 7.498 1.00 94.94 90 VAL A C 1
ATOM 686 O O . VAL A 1 90 ? -1.708 5.602 8.721 1.00 94.94 90 VAL A O 1
ATOM 689 N N . PHE A 1 91 ? -0.808 5.273 6.690 1.00 95.81 91 PHE A N 1
ATOM 690 C CA . PHE A 1 91 ? 0.572 5.150 7.137 1.00 95.81 91 PHE A CA 1
ATOM 691 C C . PHE A 1 91 ? 1.429 6.202 6.459 1.00 95.81 91 PHE A C 1
ATOM 693 O O . PHE A 1 91 ? 1.186 6.556 5.307 1.00 95.81 91 PHE A O 1
ATOM 700 N N . ARG A 1 92 ? 2.463 6.684 7.142 1.00 93.44 92 ARG A N 1
ATOM 701 C CA . ARG A 1 92 ? 3.375 7.672 6.573 1.00 93.44 92 ARG A CA 1
ATOM 702 C C . ARG A 1 92 ? 4.814 7.467 6.989 1.00 93.44 92 ARG A C 1
ATOM 704 O O . ARG A 1 92 ? 5.119 6.966 8.068 1.00 93.44 92 ARG A O 1
ATOM 711 N N . ASN A 1 93 ? 5.706 7.927 6.135 1.00 91.88 93 ASN A N 1
ATOM 712 C CA . ASN A 1 93 ? 7.075 8.243 6.498 1.00 91.88 93 ASN A CA 1
ATOM 713 C C . ASN A 1 93 ? 7.409 9.639 5.958 1.00 91.88 93 ASN A C 1
ATOM 715 O O . ASN A 1 93 ? 6.523 10.372 5.526 1.00 91.88 93 ASN A O 1
ATOM 719 N N . ARG A 1 94 ? 8.685 10.026 5.992 1.00 85.56 94 ARG A N 1
ATOM 720 C CA . ARG A 1 94 ? 9.118 11.354 5.537 1.00 85.56 94 ARG A CA 1
ATOM 721 C C . ARG A 1 94 ? 8.772 11.655 4.070 1.00 85.56 94 ARG A C 1
ATOM 723 O O . ARG A 1 94 ? 8.586 12.816 3.739 1.00 85.56 94 ARG A O 1
ATOM 730 N N . MET A 1 95 ? 8.739 10.640 3.209 1.00 84.31 95 MET A N 1
ATOM 731 C CA . MET A 1 95 ? 8.669 10.796 1.750 1.0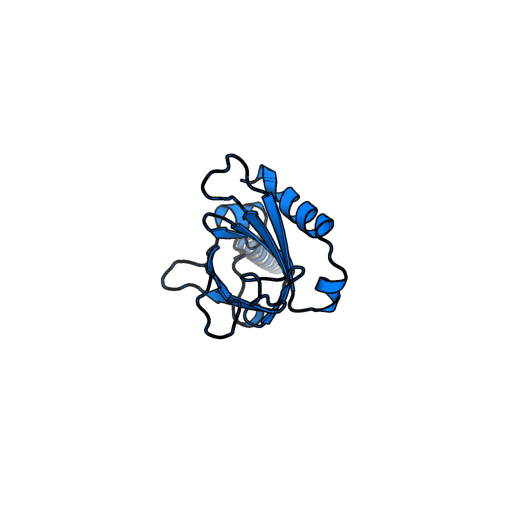0 84.31 95 MET A CA 1
ATOM 732 C C . MET A 1 95 ? 7.361 10.283 1.149 1.00 84.31 95 MET A C 1
ATOM 734 O O . MET A 1 95 ? 7.170 10.357 -0.064 1.00 84.31 95 MET A O 1
ATOM 738 N N . SER A 1 96 ? 6.513 9.629 1.940 1.00 89.94 96 SER A N 1
ATOM 739 C CA . SER A 1 96 ? 5.417 8.827 1.410 1.00 89.94 96 SER A CA 1
ATOM 740 C C . SER A 1 96 ? 4.253 8.723 2.377 1.00 89.94 96 SER A C 1
ATOM 742 O O . SER A 1 96 ? 4.440 8.597 3.588 1.00 89.94 96 SER A O 1
ATOM 744 N N . MET A 1 97 ? 3.056 8.674 1.806 1.00 92.62 97 MET A N 1
ATOM 745 C CA . MET A 1 97 ? 1.817 8.335 2.488 1.00 92.62 97 MET A CA 1
ATOM 746 C C . MET A 1 97 ? 1.187 7.118 1.828 1.00 92.62 97 MET A C 1
ATOM 748 O O . MET A 1 97 ? 1.250 6.956 0.611 1.00 92.62 97 MET A O 1
ATOM 752 N N . VAL A 1 98 ? 0.578 6.262 2.634 1.00 95.50 98 VAL A N 1
ATOM 753 C CA . VAL A 1 98 ? -0.058 5.021 2.208 1.00 95.50 98 VAL A CA 1
ATOM 754 C C . VAL A 1 98 ? -1.464 4.992 2.776 1.00 95.50 98 VAL A C 1
ATOM 756 O O . VAL A 1 98 ? -1.650 5.118 3.982 1.00 95.50 98 VAL A O 1
ATOM 759 N N . PHE A 1 99 ? -2.446 4.802 1.910 1.00 95.00 99 PHE A N 1
ATOM 760 C CA . PHE A 1 99 ? -3.861 4.776 2.239 1.00 95.00 99 PHE A CA 1
ATOM 761 C C . PHE A 1 99 ? -4.404 3.386 1.959 1.00 95.00 99 PHE A C 1
ATOM 763 O O . PHE A 1 99 ? -4.220 2.852 0.862 1.00 95.00 99 PHE A O 1
ATOM 770 N N . MET A 1 100 ? -5.137 2.817 2.910 1.00 95.44 100 MET A N 1
ATOM 771 C CA . MET A 1 100 ? -5.947 1.638 2.618 1.00 95.44 100 MET A CA 1
ATOM 772 C C . MET A 1 100 ? -6.991 1.987 1.557 1.00 95.44 100 MET A C 1
ATOM 774 O O . MET A 1 100 ? -7.743 2.950 1.716 1.00 95.44 100 MET A O 1
ATOM 778 N N . TYR A 1 101 ? -7.023 1.215 0.471 1.00 94.81 101 TYR A N 1
ATOM 779 C CA . TYR A 1 101 ? -8.019 1.329 -0.596 1.00 94.81 101 TYR A CA 1
ATOM 780 C C . TYR A 1 101 ? -9.228 0.441 -0.293 1.00 94.81 101 TYR A C 1
ATOM 782 O O . TYR A 1 101 ? -10.366 0.898 -0.262 1.00 94.81 101 TYR A O 1
ATOM 790 N N . ASP A 1 102 ? -8.955 -0.825 0.014 1.00 93.31 102 ASP A N 1
ATOM 791 C CA . ASP A 1 102 ? -9.913 -1.801 0.525 1.00 93.31 102 ASP A CA 1
ATOM 792 C C . ASP A 1 102 ? -9.185 -2.808 1.430 1.00 93.31 102 ASP A C 1
ATOM 794 O O . ASP A 1 102 ? -8.005 -2.639 1.723 1.00 93.31 102 ASP A O 1
ATOM 798 N N . LYS A 1 103 ? -9.865 -3.874 1.870 1.00 90.38 103 LYS A N 1
ATOM 799 C CA . LYS A 1 103 ? -9.293 -4.881 2.784 1.00 90.38 103 LYS A CA 1
ATOM 800 C C . LYS A 1 103 ? -7.967 -5.509 2.323 1.00 90.38 103 LYS A C 1
ATOM 802 O O . LYS A 1 103 ? -7.210 -5.962 3.170 1.00 90.38 103 LYS A O 1
ATOM 807 N N . ASN A 1 104 ? -7.703 -5.552 1.016 1.00 93.75 104 ASN A N 1
ATOM 808 C CA . ASN A 1 104 ? -6.573 -6.269 0.420 1.00 93.75 104 ASN A CA 1
ATOM 809 C C . ASN A 1 104 ? -5.744 -5.382 -0.519 1.00 93.75 104 ASN A C 1
ATOM 811 O O . ASN A 1 104 ? -4.969 -5.915 -1.318 1.00 93.75 104 ASN A O 1
ATOM 815 N N . SER A 1 105 ? -5.953 -4.063 -0.495 1.00 97.19 105 SER A N 1
ATOM 816 C CA . SER A 1 105 ? -5.339 -3.154 -1.459 1.00 97.19 105 SER A CA 1
ATOM 817 C C . SER A 1 105 ? -5.034 -1.792 -0.850 1.00 97.19 105 SER A C 1
ATOM 819 O O . SER A 1 105 ? -5.776 -1.305 0.004 1.00 97.19 105 SER A O 1
ATOM 821 N N . LEU A 1 106 ? -3.966 -1.154 -1.324 1.00 97.38 106 LEU A N 1
ATOM 822 C CA . LEU A 1 106 ? -3.488 0.133 -0.833 1.00 97.38 106 LEU A CA 1
ATOM 823 C C . LEU A 1 106 ? -3.059 1.039 -1.981 1.00 97.38 106 LEU A C 1
ATOM 825 O O . LEU A 1 106 ? -2.647 0.564 -3.037 1.00 97.38 106 LEU A O 1
ATOM 829 N N . VAL A 1 107 ? -3.084 2.342 -1.729 1.00 97.31 107 VAL A N 1
ATOM 830 C CA . VAL A 1 107 ? -2.490 3.361 -2.595 1.00 97.31 107 VAL A CA 1
ATOM 831 C C . VAL A 1 107 ? -1.362 4.038 -1.836 1.00 97.31 107 VAL A C 1
ATOM 833 O O . VAL A 1 107 ? -1.572 4.511 -0.724 1.00 97.31 107 VAL A O 1
ATOM 836 N N . MET A 1 108 ? -0.178 4.107 -2.433 1.00 95.31 108 MET A N 1
ATOM 837 C CA . MET A 1 108 ? 0.943 4.886 -1.917 1.00 95.31 108 MET A CA 1
ATOM 838 C C . MET A 1 108 ? 1.180 6.092 -2.810 1.00 95.31 108 MET A C 1
ATOM 840 O O . MET A 1 108 ? 1.306 5.943 -4.021 1.00 95.31 108 MET A O 1
ATOM 844 N N . VAL A 1 109 ? 1.329 7.263 -2.207 1.00 92.19 109 VAL A N 1
ATOM 845 C CA . VAL A 1 109 ? 1.845 8.459 -2.870 1.00 92.19 109 VAL A CA 1
ATOM 846 C C . VAL A 1 109 ? 3.193 8.793 -2.263 1.00 92.19 109 VAL A C 1
ATOM 848 O O . VAL A 1 109 ? 3.349 8.770 -1.043 1.00 92.19 109 VAL A O 1
ATOM 851 N N . ARG A 1 110 ? 4.176 9.084 -3.110 1.00 87.88 110 ARG A N 1
ATOM 852 C CA . ARG A 1 110 ? 5.512 9.493 -2.690 1.00 87.88 110 ARG A CA 1
ATOM 853 C C . ARG A 1 110 ? 6.001 10.669 -3.511 1.00 87.88 110 ARG A C 1
ATOM 855 O O . ARG A 1 110 ? 5.785 10.718 -4.719 1.00 87.88 110 ARG A O 1
ATOM 862 N N . GLU A 1 111 ? 6.724 11.562 -2.862 1.00 80.88 111 GLU A N 1
ATOM 863 C CA . GLU A 1 111 ? 7.464 12.604 -3.559 1.00 80.88 111 GLU A CA 1
ATOM 864 C C . GLU A 1 111 ? 8.834 12.042 -3.957 1.00 80.88 111 GLU A C 1
ATOM 866 O O . GLU A 1 111 ? 9.609 11.581 -3.115 1.00 80.88 111 GLU A O 1
ATOM 871 N N . LYS A 1 112 ? 9.136 12.036 -5.254 1.00 76.75 112 LYS A N 1
ATOM 872 C CA . LYS A 1 112 ? 10.467 11.730 -5.769 1.00 76.75 112 LYS A CA 1
ATOM 873 C C . LYS A 1 112 ? 11.181 13.042 -6.041 1.00 76.75 112 LYS A C 1
ATOM 875 O O . LYS A 1 112 ? 10.891 13.724 -7.016 1.00 76.75 112 LYS A O 1
ATOM 880 N N . LYS A 1 113 ? 12.142 13.369 -5.187 1.00 70.12 113 LYS A N 1
ATOM 881 C CA . LYS A 1 113 ? 12.898 14.614 -5.260 1.00 70.12 113 LYS A CA 1
ATOM 882 C C . LYS A 1 113 ? 14.390 14.318 -5.318 1.00 70.12 113 LYS A C 1
ATOM 884 O O . LYS A 1 113 ? 14.913 13.626 -4.445 1.00 70.12 113 LYS A O 1
ATOM 889 N N . GLU A 1 114 ? 15.069 14.834 -6.340 1.00 69.69 114 GLU A N 1
ATOM 890 C CA . GLU A 1 114 ? 16.533 14.817 -6.392 1.00 69.69 114 GLU A CA 1
ATOM 891 C C . GLU A 1 114 ? 17.111 15.756 -5.324 1.00 69.69 114 GLU A C 1
ATOM 893 O O . GLU A 1 114 ? 16.484 16.749 -4.949 1.00 69.69 114 GLU A O 1
ATOM 898 N N . ARG A 1 115 ? 18.333 15.475 -4.850 1.00 62.50 115 ARG A N 1
ATOM 899 C CA . ARG A 1 115 ? 18.950 16.152 -3.686 1.00 62.50 115 ARG A CA 1
ATOM 900 C C . ARG A 1 115 ? 18.971 17.689 -3.773 1.00 62.50 115 ARG A C 1
ATOM 902 O O . ARG A 1 115 ? 18.996 18.339 -2.734 1.00 62.50 115 ARG A O 1
ATOM 909 N N . ASN A 1 116 ? 18.936 18.244 -4.987 1.00 71.62 116 ASN A N 1
ATOM 910 C CA . ASN A 1 116 ? 19.058 19.678 -5.267 1.00 71.62 116 ASN A CA 1
ATOM 911 C C . ASN A 1 116 ? 17.846 20.285 -5.998 1.00 71.62 116 ASN A C 1
ATOM 913 O O . ASN A 1 116 ? 17.926 21.424 -6.452 1.00 71.62 116 ASN A O 1
ATOM 917 N N . GLN A 1 117 ? 16.744 19.552 -6.166 1.00 70.69 117 GLN A N 1
ATOM 918 C CA . GLN A 1 117 ? 15.543 20.115 -6.789 1.00 70.69 117 GLN A CA 1
ATOM 919 C C . GLN A 1 117 ? 14.681 20.832 -5.749 1.00 70.69 117 GLN A C 1
ATOM 921 O O . GLN A 1 117 ? 14.684 20.458 -4.581 1.00 70.69 117 GLN A O 1
ATOM 926 N N . ALA A 1 118 ? 13.961 21.882 -6.152 1.00 65.25 118 ALA A N 1
ATOM 927 C CA . ALA A 1 118 ? 12.990 22.562 -5.288 1.00 65.25 118 ALA A CA 1
ATOM 928 C C . ALA A 1 118 ? 11.664 21.786 -5.220 1.00 65.25 118 ALA A C 1
ATOM 930 O O . ALA A 1 118 ? 11.078 21.663 -4.145 1.00 65.25 118 ALA A O 1
ATOM 931 N N . GLU A 1 119 ? 11.272 21.174 -6.335 1.00 68.50 119 GLU A N 1
ATOM 932 C CA . GLU A 1 119 ? 10.030 20.421 -6.513 1.00 68.50 119 GLU A CA 1
ATOM 933 C C . GLU A 1 119 ? 10.355 18.988 -6.950 1.00 68.50 119 GLU A C 1
ATOM 935 O O . GLU A 1 119 ? 11.264 18.778 -7.756 1.00 68.50 119 GLU A O 1
ATOM 940 N N . GLY A 1 120 ? 9.661 18.004 -6.376 1.00 67.19 120 GLY A N 1
ATOM 941 C CA . GLY A 1 120 ? 9.768 16.598 -6.760 1.00 67.19 120 GLY A CA 1
ATOM 942 C C . GLY A 1 120 ? 8.615 16.132 -7.651 1.00 67.19 120 GLY A C 1
ATOM 943 O O . GLY A 1 120 ? 7.519 16.687 -7.636 1.00 67.19 120 GLY A O 1
ATOM 944 N N . GLU A 1 121 ? 8.842 15.058 -8.404 1.00 80.75 121 GLU A N 1
ATOM 945 C CA . GLU A 1 121 ? 7.781 14.345 -9.113 1.00 80.75 121 GLU A CA 1
ATOM 946 C C . GLU A 1 121 ? 6.912 13.590 -8.099 1.00 80.75 121 GLU A C 1
ATOM 948 O O . GLU A 1 121 ? 7.413 12.800 -7.296 1.00 80.75 121 GLU A O 1
ATOM 953 N N . THR A 1 122 ? 5.595 13.788 -8.145 1.00 83.94 122 THR A N 1
ATOM 954 C CA . THR A 1 122 ? 4.676 12.978 -7.339 1.00 83.94 122 THR A CA 1
ATOM 955 C C . THR A 1 122 ? 4.441 11.643 -8.033 1.00 83.94 122 THR A C 1
ATOM 957 O O . THR A 1 122 ? 3.860 11.575 -9.114 1.00 83.94 122 THR A O 1
ATOM 960 N N . LEU A 1 123 ? 4.870 10.560 -7.392 1.00 88.25 123 LEU A N 1
ATOM 961 C CA . LEU A 1 123 ? 4.655 9.201 -7.863 1.00 88.25 123 LEU A CA 1
ATOM 962 C C . LEU A 1 123 ? 3.549 8.536 -7.056 1.00 88.25 123 LEU A C 1
ATOM 964 O O . LEU A 1 123 ? 3.530 8.610 -5.828 1.00 88.25 123 LEU A O 1
ATOM 968 N N . VAL A 1 124 ? 2.677 7.813 -7.752 1.00 93.19 124 VAL A N 1
ATOM 969 C CA . VAL A 1 124 ? 1.637 6.989 -7.139 1.00 93.19 124 VAL A CA 1
ATOM 970 C C . VAL A 1 124 ? 1.849 5.524 -7.478 1.00 93.19 124 VAL A C 1
ATOM 972 O O . VAL A 1 124 ? 2.196 5.187 -8.612 1.00 93.19 124 VAL A O 1
ATOM 975 N N . ASP A 1 125 ? 1.618 4.660 -6.498 1.00 95.44 125 ASP A N 1
ATOM 976 C CA . ASP A 1 125 ? 1.578 3.219 -6.671 1.00 95.44 125 ASP A CA 1
ATOM 977 C C . ASP A 1 125 ? 0.316 2.616 -6.056 1.00 95.44 125 ASP A C 1
ATOM 979 O O . ASP A 1 125 ? -0.252 3.151 -5.104 1.00 95.44 125 ASP A O 1
ATOM 983 N N . PHE A 1 126 ? -0.115 1.492 -6.615 1.00 97.94 126 PHE A N 1
ATOM 984 C CA . PHE A 1 126 ? -1.241 0.715 -6.119 1.00 97.94 126 PHE A CA 1
ATOM 985 C C . PHE 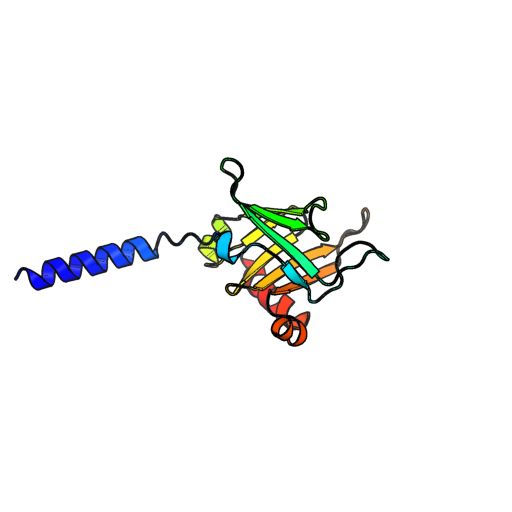A 1 126 ? -0.779 -0.710 -5.854 1.00 97.94 126 PHE A C 1
ATOM 987 O O . PHE A 1 126 ? -0.192 -1.351 -6.726 1.00 97.94 126 PHE A O 1
ATOM 994 N N . PHE A 1 127 ? -1.070 -1.198 -4.655 1.00 98.00 127 PHE A N 1
ATOM 995 C CA . PHE A 1 127 ? -0.735 -2.540 -4.210 1.00 98.00 127 PHE A CA 1
ATOM 996 C C . PHE A 1 127 ? -2.014 -3.332 -3.996 1.00 98.00 127 PHE A C 1
ATOM 998 O O . PHE A 1 127 ? -2.943 -2.827 -3.373 1.00 98.00 127 PHE A O 1
ATOM 1005 N N . SER A 1 128 ? -2.067 -4.582 -4.446 1.00 98.19 128 SER A N 1
ATOM 1006 C CA . SER A 1 128 ? -3.167 -5.484 -4.093 1.00 98.19 128 SER A CA 1
ATOM 1007 C C . SER A 1 128 ? -2.708 -6.930 -4.008 1.00 98.19 128 SER A C 1
ATOM 1009 O O . SER A 1 128 ? -1.846 -7.358 -4.773 1.00 98.19 128 SER A O 1
ATOM 1011 N N . LYS A 1 129 ? -3.327 -7.716 -3.121 1.00 97.62 129 LYS A N 1
ATOM 1012 C CA . LYS A 1 129 ? -3.204 -9.186 -3.155 1.00 97.62 129 LYS A CA 1
ATOM 1013 C C . LYS A 1 129 ? -3.863 -9.792 -4.406 1.00 97.62 129 LYS A C 1
ATOM 1015 O O . LYS A 1 129 ? -3.588 -10.937 -4.751 1.00 97.62 129 LYS A O 1
ATOM 1020 N N . ASP A 1 130 ? -4.719 -9.032 -5.091 1.00 97.62 130 ASP A N 1
ATOM 1021 C CA . ASP A 1 130 ? -5.414 -9.438 -6.311 1.00 97.62 130 ASP A CA 1
ATOM 1022 C C . ASP A 1 130 ? -4.732 -8.854 -7.560 1.00 97.62 130 ASP A C 1
ATOM 1024 O O . ASP A 1 130 ? -4.755 -7.647 -7.815 1.00 97.62 130 ASP A O 1
ATOM 1028 N N . LYS A 1 131 ? -4.149 -9.734 -8.377 1.00 96.81 131 LYS A N 1
ATOM 1029 C CA . LYS A 1 131 ? -3.451 -9.360 -9.612 1.00 96.81 131 LYS A CA 1
ATOM 1030 C C . LYS A 1 131 ? -4.383 -8.732 -10.656 1.00 96.81 131 LYS A C 1
ATOM 1032 O O . LYS A 1 131 ? -3.948 -7.852 -11.398 1.00 96.81 131 LYS A O 1
ATOM 1037 N N . ALA A 1 132 ? -5.650 -9.147 -10.713 1.00 97.38 132 ALA A N 1
ATOM 1038 C CA . ALA A 1 132 ? -6.617 -8.595 -11.658 1.00 97.38 132 ALA A CA 1
ATOM 1039 C C . ALA A 1 132 ? -6.968 -7.143 -11.305 1.00 97.38 132 ALA A C 1
ATOM 1041 O O . ALA A 1 132 ? -7.048 -6.299 -12.198 1.00 97.38 132 ALA A O 1
ATOM 1042 N N . LYS A 1 133 ? -7.078 -6.818 -10.008 1.00 97.50 133 LYS A N 1
ATOM 1043 C CA . LYS A 1 133 ? -7.257 -5.427 -9.558 1.00 97.50 133 LYS A CA 1
ATOM 1044 C C . LYS A 1 133 ? -6.096 -4.536 -9.972 1.00 97.50 133 LYS A C 1
ATOM 1046 O O . LYS A 1 133 ? -6.332 -3.425 -10.431 1.00 97.50 133 LYS A O 1
ATOM 1051 N N . VAL A 1 134 ? -4.860 -5.019 -9.839 1.00 97.69 134 VAL A N 1
ATOM 1052 C CA . VAL A 1 134 ? -3.679 -4.259 -10.276 1.00 97.69 134 VAL A CA 1
ATOM 1053 C C . VAL A 1 134 ? -3.704 -4.025 -11.784 1.00 97.69 134 VAL A C 1
ATOM 1055 O O . VAL A 1 134 ? -3.450 -2.909 -12.219 1.00 97.69 134 VAL A O 1
ATOM 1058 N N . ALA A 1 135 ? -4.065 -5.038 -12.576 1.00 96.94 135 ALA A N 1
ATOM 1059 C CA . ALA A 1 135 ? -4.164 -4.909 -14.031 1.00 96.94 135 ALA A CA 1
ATOM 1060 C C . ALA A 1 135 ? -5.262 -3.926 -14.485 1.00 96.94 135 ALA A C 1
ATOM 1062 O O . ALA A 1 135 ? -5.115 -3.283 -15.520 1.00 96.94 135 ALA A O 1
ATOM 1063 N N . ALA A 1 136 ? -6.349 -3.798 -13.719 1.00 97.19 136 ALA A N 1
ATOM 1064 C CA . ALA A 1 136 ? -7.443 -2.866 -13.999 1.00 97.19 136 ALA A CA 1
ATOM 1065 C C . ALA A 1 136 ? -7.207 -1.439 -13.456 1.00 97.19 136 ALA A C 1
ATOM 1067 O O . ALA A 1 136 ? -7.976 -0.518 -13.768 1.00 97.19 136 ALA A O 1
ATOM 1068 N N . MET A 1 137 ? -6.184 -1.253 -12.617 1.00 97.81 137 MET A N 1
ATOM 1069 C CA . MET A 1 137 ? -5.844 0.034 -12.020 1.00 97.81 137 MET A CA 1
ATOM 1070 C C . MET A 1 137 ? -4.982 0.870 -12.968 1.00 97.81 137 MET A C 1
ATOM 1072 O O . MET A 1 137 ? -4.145 0.345 -13.698 1.00 97.81 137 MET A O 1
ATOM 1076 N N . THR A 1 138 ? -5.157 2.189 -12.923 1.00 96.50 138 THR A N 1
ATOM 1077 C CA . THR A 1 138 ? -4.295 3.141 -13.634 1.00 96.50 138 THR A CA 1
ATOM 1078 C C . THR A 1 138 ? -3.673 4.121 -12.649 1.00 96.50 138 THR A C 1
ATOM 1080 O O . THR A 1 138 ? -4.138 4.256 -11.512 1.00 96.50 138 THR A O 1
ATOM 1083 N N . LYS A 1 139 ? -2.612 4.813 -13.077 1.00 93.94 139 LYS A N 1
ATOM 1084 C CA . LYS A 1 139 ? -1.959 5.831 -12.246 1.00 93.94 139 LYS A CA 1
ATOM 1085 C C . LYS A 1 139 ? -2.923 6.967 -11.918 1.00 93.94 139 LYS A C 1
ATOM 1087 O O . LYS A 1 139 ? -2.949 7.425 -10.786 1.00 93.94 139 LYS A O 1
ATOM 1092 N N . GLU A 1 140 ? -3.755 7.362 -12.873 1.00 94.19 140 GLU A N 1
ATOM 1093 C CA . GLU A 1 140 ? -4.736 8.438 -12.730 1.00 94.19 140 GLU A CA 1
ATOM 1094 C C . GLU A 1 140 ? -5.774 8.082 -11.665 1.00 94.19 140 GLU A C 1
ATOM 1096 O O . GLU A 1 140 ? -5.991 8.867 -10.751 1.00 94.19 140 GLU A O 1
ATOM 1101 N N . LYS A 1 141 ? -6.338 6.865 -11.709 1.00 95.75 141 LYS A N 1
ATOM 1102 C CA . LYS A 1 141 ? -7.309 6.395 -10.704 1.00 95.75 141 LYS A CA 1
ATOM 1103 C C . LYS A 1 141 ? -6.702 6.307 -9.305 1.00 95.75 141 LYS A C 1
ATOM 1105 O O . LYS A 1 141 ? -7.346 6.665 -8.321 1.00 95.75 141 LYS A O 1
ATOM 1110 N N . ALA A 1 142 ? -5.469 5.810 -9.207 1.00 95.00 142 ALA A N 1
ATOM 1111 C CA . ALA A 1 142 ? -4.771 5.729 -7.931 1.00 95.00 142 ALA A CA 1
ATOM 1112 C C . ALA A 1 142 ? -4.456 7.132 -7.382 1.00 95.00 142 ALA A C 1
ATOM 1114 O O . ALA A 1 142 ? -4.625 7.372 -6.188 1.00 95.00 142 ALA A O 1
ATOM 1115 N N . MET A 1 143 ? -4.048 8.067 -8.248 1.00 92.44 143 MET A N 1
ATOM 1116 C CA . MET A 1 143 ? -3.793 9.454 -7.865 1.00 92.44 143 MET A CA 1
ATOM 1117 C C . MET A 1 143 ? -5.076 10.140 -7.406 1.00 92.44 143 MET A C 1
ATOM 1119 O O . MET A 1 143 ? -5.103 10.682 -6.309 1.00 92.44 143 MET A O 1
ATOM 1123 N N . GLU A 1 144 ? -6.150 10.050 -8.192 1.00 93.31 144 GLU A N 1
ATOM 1124 C CA . GLU A 1 144 ? -7.459 10.617 -7.863 1.00 93.31 144 GLU A CA 1
ATOM 1125 C C . GLU A 1 144 ? -7.936 10.138 -6.489 1.00 93.31 144 GLU A C 1
ATOM 1127 O O . GLU A 1 144 ? -8.369 10.942 -5.665 1.00 93.31 144 GLU A O 1
ATOM 1132 N N . TYR A 1 145 ? -7.775 8.842 -6.199 1.00 93.00 145 TYR A N 1
ATOM 1133 C CA . TYR A 1 145 ? -8.087 8.293 -4.885 1.00 93.00 145 TYR A CA 1
ATOM 1134 C C . TYR A 1 145 ? -7.271 8.945 -3.764 1.00 93.00 145 TYR A C 1
ATOM 1136 O O . TYR A 1 145 ? -7.826 9.281 -2.721 1.00 93.00 145 TYR A O 1
ATOM 1144 N N . ALA A 1 146 ? -5.964 9.127 -3.951 1.00 87.44 146 ALA A N 1
ATOM 1145 C CA . ALA A 1 146 ? -5.115 9.736 -2.934 1.00 87.44 146 ALA A CA 1
ATOM 1146 C C . ALA A 1 146 ? -5.378 11.242 -2.761 1.00 87.44 146 ALA A C 1
ATOM 1148 O O . ALA A 1 146 ? -5.365 11.739 -1.635 1.00 87.44 146 ALA A O 1
ATOM 1149 N N . THR A 1 147 ? -5.671 11.966 -3.846 1.00 84.62 147 THR A N 1
ATOM 1150 C CA . THR A 1 147 ? -5.949 13.410 -3.826 1.00 84.62 147 THR A CA 1
ATOM 1151 C C . THR A 1 147 ? -7.236 13.753 -3.075 1.00 84.62 147 THR A C 1
ATOM 1153 O O . THR A 1 147 ? -7.336 14.849 -2.531 1.00 84.62 147 THR A O 1
ATOM 1156 N N . GLN A 1 148 ? -8.180 12.814 -2.922 1.00 85.38 148 GLN A N 1
ATOM 1157 C CA . GLN A 1 148 ? -9.337 12.991 -2.025 1.00 85.38 148 GLN A CA 1
ATOM 1158 C C . GLN A 1 148 ? -8.933 13.316 -0.581 1.00 85.38 148 GLN A C 1
ATOM 1160 O O . GLN A 1 148 ? -9.728 13.879 0.166 1.00 85.38 148 GLN A O 1
ATOM 1165 N N . TYR A 1 149 ? -7.704 12.971 -0.193 1.00 79.06 149 TYR A N 1
ATOM 1166 C CA . TYR A 1 149 ? -7.164 13.219 1.138 1.00 79.06 149 TYR A CA 1
ATOM 1167 C C . TYR A 1 149 ? -6.141 14.370 1.151 1.00 79.06 149 TYR A C 1
ATOM 1169 O O . TYR A 1 149 ? -5.667 14.721 2.220 1.00 79.06 149 TYR A O 1
ATOM 1177 N N . ALA A 1 150 ? -5.861 15.019 0.008 1.00 63.56 150 ALA A N 1
ATOM 1178 C CA . ALA A 1 150 ? -4.888 16.115 -0.136 1.00 63.56 150 ALA A CA 1
ATOM 1179 C C . ALA A 1 150 ? -5.102 17.306 0.811 1.00 63.56 150 ALA A C 1
ATOM 1181 O O . ALA A 1 150 ? -4.133 17.888 1.284 1.00 63.56 150 ALA A O 1
ATOM 1182 N N . GLY A 1 151 ? -6.358 17.665 1.091 1.00 58.59 151 GLY A N 1
ATOM 1183 C CA . GLY A 1 151 ? -6.711 18.750 2.018 1.00 58.59 151 GLY A CA 1
ATOM 1184 C C . GLY A 1 151 ? -6.789 1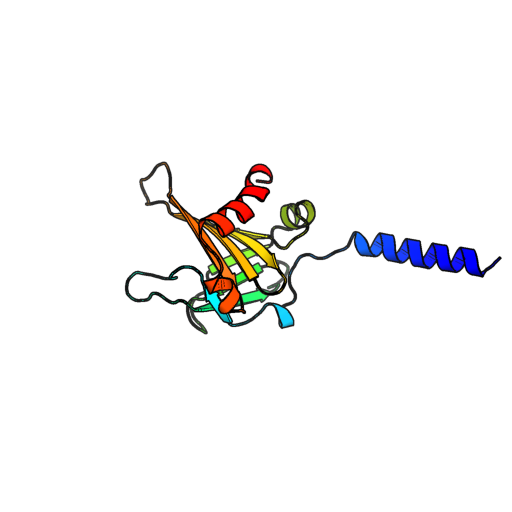8.326 3.488 1.00 58.59 151 GLY A C 1
ATOM 1185 O O . GLY A 1 151 ? -7.135 19.129 4.349 1.00 58.59 151 GLY A O 1
ATOM 1186 N N . GLU A 1 152 ? -6.514 17.055 3.779 1.00 54.47 152 GLU A N 1
ATOM 1187 C CA . GLU A 1 152 ? -6.536 16.489 5.128 1.00 54.47 152 GLU A CA 1
ATOM 1188 C C . GLU A 1 152 ? -5.143 16.501 5.782 1.00 54.47 152 GLU A C 1
ATOM 1190 O O . GLU A 1 152 ? -4.990 15.969 6.886 1.00 54.47 152 GLU A O 1
ATOM 1195 N N . PHE A 1 153 ? -4.162 17.092 5.088 1.00 53.25 153 PHE A N 1
ATOM 1196 C CA . PHE A 1 153 ? -2.735 17.123 5.399 1.00 53.25 153 PHE A CA 1
ATOM 1197 C C . PHE A 1 153 ? -2.292 18.476 5.960 1.00 53.25 153 PHE A C 1
ATOM 1199 O O . PHE A 1 153 ? -2.702 19.518 5.400 1.00 53.25 153 PHE A O 1
#

Secondary structure (DSSP, 8-state):
-HHHHHHHHHHHHHHHHHTT---SPPHHHH-EEEEEEEEESSTTS-EEEEEEEEE-STT--EEEEESSTTSPPEEEEE-HHHHHHHTS-EEE-SSEEEEEEETTEEEEEEEE--TT-SS-EEEEEEEES-HHHHHH--HHHHHHHHHTTGGG-

Radius of gyration: 18.67 Å; chains: 1; bounding box: 61×35×44 Å